Protein AF-A0A8S3ADI8-F1 (afdb_monomer_lite)

Radius of gyration: 22.07 Å; chains: 1; bounding box: 37×63×62 Å

Structure (mmCIF, N/CA/C/O backbone):
data_AF-A0A8S3ADI8-F1
#
_entry.id   AF-A0A8S3ADI8-F1
#
loop_
_atom_site.group_PDB
_atom_site.id
_atom_site.type_symbol
_atom_site.label_atom_id
_atom_site.label_alt_id
_atom_site.label_comp_id
_atom_site.label_asym_id
_atom_site.label_entity_id
_atom_site.label_seq_id
_atom_site.pdbx_PDB_ins_code
_atom_site.Cartn_x
_atom_site.Cartn_y
_atom_site.Cartn_z
_atom_site.occupancy
_atom_site.B_iso_or_equiv
_atom_site.auth_seq_id
_atom_site.auth_comp_id
_atom_site.auth_asym_id
_atom_site.auth_atom_id
_atom_site.pdbx_PDB_model_num
ATOM 1 N N . TYR A 1 1 ? 2.175 48.261 35.835 1.00 48.69 1 TYR A N 1
ATOM 2 C CA . TYR A 1 1 ? 3.284 48.583 34.912 1.00 48.69 1 TYR A CA 1
ATOM 3 C C . TYR A 1 1 ? 4.497 49.158 35.654 1.00 48.69 1 TYR A C 1
ATOM 5 O O . TYR A 1 1 ? 5.581 48.625 35.500 1.00 48.69 1 TYR A O 1
ATOM 13 N N . PHE A 1 2 ? 4.339 50.131 36.563 1.00 49.31 2 PHE A N 1
ATOM 14 C CA . PHE A 1 2 ? 5.451 50.726 37.337 1.00 49.31 2 PHE A CA 1
ATOM 15 C C . PHE A 1 2 ? 5.676 50.126 38.744 1.00 49.31 2 PHE A C 1
ATOM 17 O O . PHE A 1 2 ? 5.803 50.854 39.720 1.00 49.31 2 PHE A O 1
ATOM 24 N N . ARG A 1 3 ? 5.694 48.793 38.878 1.00 48.91 3 ARG A N 1
ATOM 25 C CA . ARG A 1 3 ? 6.122 48.115 40.128 1.00 48.91 3 ARG A CA 1
ATOM 26 C C . ARG A 1 3 ? 6.997 46.871 39.910 1.00 48.91 3 ARG A C 1
ATOM 28 O O . ARG A 1 3 ? 7.368 46.231 40.879 1.00 48.91 3 ARG A O 1
ATOM 35 N N . ALA A 1 4 ? 7.361 46.551 38.666 1.00 49.16 4 ALA A N 1
ATOM 36 C CA . ALA A 1 4 ? 8.095 45.324 38.326 1.00 49.16 4 ALA A CA 1
ATOM 37 C C . ALA A 1 4 ? 9.566 45.551 37.914 1.00 49.16 4 ALA A C 1
ATOM 39 O O . ALA A 1 4 ? 10.246 44.603 37.555 1.00 49.16 4 ALA A O 1
ATOM 40 N N . LEU A 1 5 ? 10.077 46.788 37.969 1.00 48.62 5 LEU A N 1
ATOM 41 C CA . LEU A 1 5 ? 11.456 47.120 37.561 1.00 48.62 5 LEU A CA 1
ATOM 42 C C . LEU A 1 5 ? 12.452 47.227 38.732 1.00 48.62 5 LEU A C 1
ATOM 44 O O . LEU A 1 5 ? 13.591 47.622 38.517 1.00 48.62 5 LEU A O 1
ATOM 48 N N . ALA A 1 6 ? 12.050 46.888 39.962 1.00 54.00 6 ALA A N 1
ATOM 49 C CA . ALA A 1 6 ? 12.908 47.031 41.144 1.00 54.00 6 ALA A CA 1
ATOM 50 C C . ALA A 1 6 ? 13.719 45.770 41.513 1.00 54.00 6 ALA A C 1
ATOM 52 O O . ALA A 1 6 ? 14.624 45.878 42.330 1.00 54.00 6 ALA A O 1
ATOM 53 N N . ASN A 1 7 ? 13.444 44.606 40.904 1.00 56.25 7 ASN A N 1
ATOM 54 C CA . ASN A 1 7 ? 14.066 43.327 41.294 1.00 56.25 7 ASN A CA 1
ATOM 55 C C . ASN A 1 7 ? 14.940 42.663 40.214 1.00 56.25 7 ASN A C 1
ATOM 57 O O . ASN A 1 7 ? 15.374 41.535 40.405 1.00 56.25 7 ASN A O 1
ATOM 61 N N . GLY A 1 8 ? 15.231 43.331 39.092 1.00 54.59 8 GLY A N 1
ATOM 62 C CA . GLY A 1 8 ? 16.188 42.804 38.103 1.00 54.59 8 GLY A CA 1
ATOM 63 C C . GLY A 1 8 ? 15.789 41.483 37.427 1.00 54.59 8 GLY A C 1
ATOM 64 O O . GLY A 1 8 ? 16.634 40.838 36.815 1.00 54.59 8 GLY A O 1
ATOM 65 N N . GLU A 1 9 ? 14.523 41.075 37.507 1.00 49.94 9 GLU A N 1
ATOM 66 C CA . GLU A 1 9 ? 14.038 39.872 36.836 1.00 49.94 9 GLU A CA 1
ATOM 67 C C . GLU A 1 9 ? 13.726 40.184 35.371 1.00 49.94 9 GLU A C 1
ATOM 69 O O . GLU A 1 9 ? 12.980 41.117 35.056 1.00 49.94 9 GLU A O 1
ATOM 74 N N . THR A 1 10 ? 14.308 39.403 34.456 1.00 50.34 10 THR A N 1
ATOM 75 C CA . THR A 1 10 ? 13.950 39.456 33.038 1.00 50.34 10 THR A CA 1
ATOM 76 C C . THR A 1 10 ? 12.465 39.134 32.904 1.00 50.34 10 THR A C 1
ATOM 78 O O . THR A 1 10 ? 12.057 38.040 33.306 1.00 50.34 10 THR A O 1
ATOM 81 N N . PRO A 1 11 ? 11.645 40.053 32.363 1.00 47.94 11 PRO A N 1
ATOM 82 C CA . PRO A 1 11 ? 10.227 39.793 32.191 1.00 47.94 11 PRO A CA 1
ATOM 83 C C . PRO A 1 11 ? 10.069 38.554 31.307 1.00 47.94 11 PRO A C 1
ATOM 85 O O . PRO A 1 11 ? 10.818 38.428 30.331 1.00 47.94 11 PRO A O 1
ATOM 88 N N . PRO A 1 12 ? 9.124 37.646 31.620 1.00 44.81 12 PRO A N 1
ATOM 89 C CA . PRO A 1 12 ? 8.865 36.507 30.763 1.00 44.81 12 PRO A CA 1
ATOM 90 C C . PRO A 1 12 ? 8.510 37.084 29.400 1.00 44.81 12 PRO A C 1
ATOM 92 O O . PRO A 1 12 ? 7.527 37.823 29.258 1.00 44.81 12 PRO A O 1
ATOM 95 N N . VAL A 1 13 ? 9.385 36.836 28.425 1.00 48.09 13 VAL A N 1
ATOM 96 C CA . VAL A 1 13 ? 9.133 37.188 27.037 1.00 48.09 13 VAL A CA 1
ATOM 97 C C . VAL A 1 13 ? 7.767 36.602 26.749 1.00 48.09 13 VAL A C 1
ATOM 99 O O . VAL A 1 13 ? 7.558 35.403 26.918 1.00 48.09 13 VAL A O 1
ATOM 102 N N . LYS A 1 14 ? 6.812 37.465 26.391 1.00 49.16 14 LYS A N 1
ATOM 103 C CA . LYS A 1 14 ? 5.613 37.015 25.702 1.00 49.16 14 LYS A CA 1
ATOM 104 C C . LYS A 1 14 ? 6.134 36.320 24.456 1.00 49.16 14 LYS A C 1
ATOM 106 O O . LYS A 1 14 ? 6.414 36.990 23.463 1.00 49.16 14 LYS A O 1
ATOM 111 N N . GLU A 1 15 ? 6.341 35.009 24.552 1.00 47.06 15 GLU A N 1
ATOM 112 C CA . GLU A 1 15 ? 6.404 34.132 23.403 1.00 47.06 15 GLU A CA 1
ATOM 113 C C . GLU A 1 15 ? 5.220 34.569 22.564 1.00 47.06 15 GLU A C 1
ATOM 115 O O . GLU A 1 15 ? 4.065 34.538 23.010 1.00 47.06 15 GLU A O 1
ATOM 120 N N . ARG A 1 16 ? 5.517 35.129 21.388 1.00 46.31 16 ARG A N 1
ATOM 121 C CA . ARG A 1 16 ? 4.489 35.246 20.375 1.00 46.31 16 ARG A CA 1
ATOM 122 C C . ARG A 1 16 ? 3.968 33.828 20.248 1.00 46.31 16 ARG A C 1
ATOM 124 O O . ARG A 1 16 ? 4.706 32.950 19.819 1.00 46.31 16 ARG A O 1
ATOM 131 N N . LEU A 1 17 ? 2.722 33.622 20.658 1.00 43.53 17 LEU A N 1
ATOM 132 C CA . LEU A 1 17 ? 1.904 32.557 20.122 1.00 43.53 17 LEU A CA 1
ATOM 133 C C . LEU A 1 17 ? 1.903 32.808 18.615 1.00 43.53 17 LEU A C 1
ATOM 135 O O . LEU A 1 17 ? 1.079 33.560 18.096 1.00 43.53 17 LEU A O 1
ATOM 139 N N . GLU A 1 18 ? 2.907 32.278 17.921 1.00 43.06 18 GLU A N 1
ATOM 140 C CA . GLU A 1 18 ? 2.801 32.015 16.507 1.00 43.06 18 GLU A CA 1
ATOM 141 C C . GLU A 1 18 ? 1.653 31.024 16.427 1.00 43.06 18 GLU A C 1
ATOM 143 O O . GLU A 1 18 ? 1.800 29.839 16.718 1.00 43.06 18 GLU A O 1
ATOM 148 N N . MET A 1 19 ? 0.456 31.554 16.160 1.00 46.34 19 MET A N 1
ATOM 149 C CA . MET A 1 19 ? -0.658 30.740 15.712 1.00 46.34 19 MET A CA 1
ATOM 150 C C . MET A 1 19 ? -0.076 29.868 14.605 1.00 46.34 19 MET A C 1
ATOM 152 O O . MET A 1 19 ? 0.434 30.440 13.633 1.00 46.34 19 MET A O 1
ATOM 156 N N . PRO A 1 20 ? -0.072 28.529 14.734 1.00 39.84 20 PRO A N 1
ATOM 157 C CA . PRO A 1 20 ? 0.310 27.706 13.611 1.00 39.84 20 PRO A CA 1
ATOM 158 C C . PRO A 1 20 ? -0.642 28.107 12.495 1.00 39.84 20 PRO A C 1
ATOM 160 O O . PRO A 1 20 ? -1.858 27.941 12.608 1.00 39.84 20 PRO A O 1
ATOM 163 N N . VAL A 1 21 ? -0.090 28.741 11.459 1.00 42.25 21 VAL A N 1
ATOM 164 C CA . VAL A 1 21 ? -0.823 29.007 10.232 1.00 42.25 21 VAL A CA 1
ATOM 165 C C . VAL A 1 21 ? -1.374 27.652 9.843 1.00 42.25 21 VAL A C 1
ATOM 167 O O . VAL A 1 21 ? -0.605 26.701 9.665 1.00 42.25 21 VAL A O 1
ATOM 170 N N . ALA A 1 22 ? -2.702 27.561 9.817 1.00 43.34 22 ALA A N 1
ATOM 171 C CA . ALA A 1 22 ? -3.442 26.405 9.363 1.00 43.34 22 ALA A CA 1
ATOM 172 C C . ALA A 1 22 ? -3.109 26.180 7.882 1.00 43.34 22 ALA A C 1
ATOM 174 O O . ALA A 1 22 ? -3.876 26.484 6.977 1.00 43.34 22 ALA A O 1
ATOM 175 N N . THR A 1 23 ? -1.914 25.652 7.628 1.00 41.69 23 THR A N 1
ATOM 176 C CA . THR A 1 23 ? -1.728 24.697 6.553 1.00 41.69 23 THR A CA 1
ATOM 177 C C . THR A 1 23 ? -2.734 23.604 6.854 1.00 41.69 23 THR A C 1
ATOM 179 O O . THR A 1 23 ? -2.831 23.166 8.000 1.00 41.69 23 THR A O 1
ATOM 182 N N . GLN A 1 24 ? -3.544 23.246 5.867 1.00 43.81 24 GLN A N 1
ATOM 183 C CA . GLN A 1 24 ? -4.532 22.176 5.934 1.00 43.81 24 GLN A CA 1
ATOM 184 C C . GLN A 1 24 ? -3.829 20.825 6.158 1.00 43.81 24 GLN A C 1
ATOM 186 O O . GLN A 1 24 ? -3.831 19.945 5.305 1.00 43.81 24 GLN A O 1
ATOM 191 N N . LYS A 1 25 ? -3.171 20.656 7.305 1.00 48.41 25 LYS A N 1
ATOM 192 C CA . LYS A 1 25 ? -2.891 19.358 7.881 1.00 48.41 25 LYS A CA 1
ATOM 193 C C . LYS A 1 25 ? -4.261 18.882 8.311 1.00 48.41 25 LYS A C 1
ATOM 195 O O . LYS A 1 25 ? -4.782 19.344 9.319 1.00 48.41 25 LYS A O 1
ATOM 200 N N . THR A 1 26 ? -4.883 18.066 7.477 1.00 46.84 26 THR A N 1
ATOM 201 C CA . THR A 1 26 ? -6.044 17.279 7.862 1.00 46.84 26 THR A CA 1
ATOM 202 C C . THR A 1 26 ? -5.696 16.597 9.182 1.00 46.84 26 THR A C 1
ATOM 204 O O . THR A 1 26 ? -4.868 15.685 9.212 1.00 46.84 26 THR A O 1
ATOM 207 N N . ASP A 1 27 ? -6.251 17.114 10.277 1.00 55.06 27 ASP A N 1
ATOM 208 C CA . ASP A 1 27 ? -6.096 16.621 11.644 1.00 55.06 27 ASP A CA 1
ATOM 209 C C . ASP A 1 27 ? -6.923 15.340 11.791 1.00 55.06 27 ASP A C 1
ATOM 211 O O . ASP A 1 27 ? -7.890 15.251 12.537 1.00 55.06 27 ASP A O 1
ATOM 215 N N . THR A 1 28 ? -6.609 14.349 10.956 1.00 67.25 28 THR A N 1
ATOM 216 C CA . THR A 1 28 ? -7.331 13.079 10.897 1.00 67.25 28 THR A CA 1
ATOM 217 C C . THR A 1 28 ? -7.020 12.212 12.113 1.00 67.25 28 THR A C 1
ATOM 219 O O . THR A 1 28 ? -7.681 11.205 12.337 1.00 67.25 28 THR A O 1
ATOM 222 N N . GLY A 1 29 ? -5.959 12.521 12.867 1.00 80.88 29 GLY A N 1
ATOM 223 C CA . GLY A 1 29 ? -5.371 11.614 13.855 1.00 80.88 29 GLY A CA 1
ATOM 224 C C . GLY A 1 29 ? -4.750 10.347 13.242 1.00 80.88 29 GLY A C 1
ATOM 225 O O . GLY A 1 29 ? -4.050 9.613 13.938 1.00 80.88 29 GLY A O 1
ATOM 226 N N . LEU A 1 30 ? -4.940 10.091 11.942 1.00 90.00 30 LEU A N 1
ATOM 227 C CA . LEU A 1 30 ? -4.386 8.948 11.231 1.00 90.00 30 LEU A CA 1
ATOM 228 C C . LEU A 1 30 ? -2.944 9.251 10.823 1.00 90.00 30 LEU A C 1
ATOM 230 O O . LEU A 1 30 ? -2.658 10.242 10.155 1.00 90.00 30 LEU A O 1
ATOM 234 N N . THR A 1 31 ? -2.014 8.383 11.212 1.00 93.44 31 THR A N 1
ATOM 235 C CA . THR A 1 31 ? -0.589 8.555 10.905 1.00 93.44 31 THR A CA 1
ATOM 236 C C . THR A 1 31 ? 0.025 7.256 10.407 1.00 93.44 31 THR A C 1
ATOM 238 O O . THR A 1 31 ? -0.425 6.163 10.756 1.00 93.44 31 THR A O 1
ATOM 241 N N . MET A 1 32 ? 1.123 7.360 9.653 1.00 94.56 32 MET A N 1
ATOM 242 C CA . MET A 1 32 ? 1.886 6.187 9.206 1.00 94.56 32 MET A CA 1
ATOM 243 C C . MET A 1 32 ? 2.371 5.313 10.372 1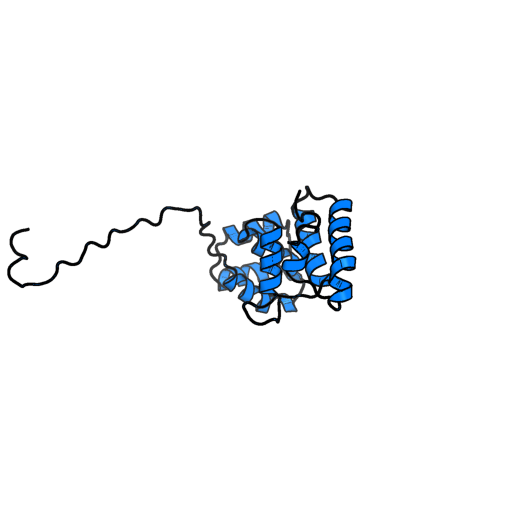.00 94.56 32 MET A C 1
ATOM 245 O O . MET A 1 32 ? 2.441 4.093 10.239 1.00 94.56 32 MET A O 1
ATOM 249 N N . GLY A 1 33 ? 2.667 5.915 11.530 1.00 93.94 33 GLY A N 1
ATOM 250 C CA . GLY A 1 33 ? 3.036 5.178 12.740 1.00 93.94 33 GLY A CA 1
ATOM 251 C C . GLY A 1 33 ? 1.901 4.281 13.241 1.00 93.94 33 GLY A C 1
ATOM 252 O O . GLY A 1 33 ? 2.128 3.099 13.496 1.00 93.94 33 GLY A O 1
ATOM 253 N N . LEU A 1 34 ? 0.675 4.812 13.308 1.00 95.06 34 LEU A N 1
ATOM 254 C CA . LEU A 1 34 ? -0.511 4.040 13.693 1.00 95.06 34 LEU A CA 1
ATOM 255 C C . LEU A 1 34 ? -0.835 2.949 12.669 1.00 95.06 34 LEU A C 1
ATOM 257 O O . LEU A 1 34 ? -1.042 1.798 13.048 1.00 95.06 34 LEU A O 1
ATOM 261 N N . LEU A 1 35 ? -0.790 3.271 11.373 1.00 96.19 35 LEU A N 1
ATOM 262 C CA . LEU A 1 35 ? -1.015 2.296 10.301 1.00 96.19 35 LEU A CA 1
ATOM 263 C C . LEU A 1 35 ? -0.009 1.140 10.354 1.00 96.19 35 LEU A C 1
ATOM 265 O O . LEU A 1 35 ? -0.383 -0.016 10.163 1.00 96.19 35 LEU A O 1
ATOM 269 N N . LYS A 1 36 ? 1.254 1.417 10.697 1.00 95.38 36 LYS A N 1
ATOM 270 C CA . LYS A 1 36 ? 2.279 0.382 10.886 1.00 95.38 36 LYS A CA 1
ATOM 271 C C . LYS A 1 36 ? 1.985 -0.525 12.085 1.00 95.38 36 LYS A C 1
ATOM 273 O O . LYS A 1 36 ? 2.239 -1.727 12.011 1.00 95.38 36 LYS A O 1
ATOM 278 N N . ILE A 1 37 ? 1.446 0.021 13.178 1.00 95.38 37 ILE A N 1
ATOM 279 C CA . ILE A 1 37 ? 1.010 -0.770 14.342 1.00 95.38 37 ILE A CA 1
ATOM 280 C C . ILE A 1 37 ? -0.165 -1.671 13.953 1.00 95.38 37 ILE A C 1
ATOM 282 O O . ILE A 1 37 ? -0.115 -2.875 14.204 1.00 95.38 37 ILE A O 1
ATOM 286 N N . LEU A 1 38 ? -1.186 -1.109 13.303 1.00 96.19 38 LEU A N 1
ATOM 287 C CA . LEU A 1 38 ? -2.367 -1.850 12.858 1.00 96.19 38 LEU A CA 1
ATOM 288 C C . LEU A 1 38 ? -1.991 -2.964 11.880 1.00 96.19 38 LEU A C 1
ATOM 290 O O . LEU A 1 38 ? -2.424 -4.102 12.053 1.00 96.19 38 LEU A O 1
ATOM 294 N N . HIS A 1 39 ? -1.112 -2.674 10.917 1.00 96.69 39 HIS A N 1
ATOM 295 C CA . HIS A 1 39 ? -0.658 -3.665 9.950 1.00 96.69 39 HIS A CA 1
ATOM 296 C C . HIS A 1 39 ? 0.000 -4.866 10.626 1.00 96.69 39 HIS A C 1
ATOM 298 O O . HIS A 1 39 ? -0.357 -5.994 10.313 1.00 96.69 39 HIS A O 1
ATOM 304 N N . LYS A 1 40 ? 0.878 -4.654 11.616 1.00 95.12 40 LYS A N 1
ATOM 305 C CA . LYS A 1 40 ? 1.486 -5.761 12.376 1.00 95.12 40 LYS A CA 1
ATOM 306 C C . LYS A 1 40 ? 0.461 -6.640 13.099 1.00 95.12 40 LYS A C 1
ATOM 308 O O . LYS A 1 40 ? 0.709 -7.826 13.282 1.00 95.12 40 LYS A O 1
ATOM 313 N N . GLN A 1 41 ? -0.654 -6.064 13.549 1.00 94.69 41 GLN A N 1
ATOM 314 C CA . GLN A 1 41 ? -1.683 -6.796 14.293 1.00 94.69 41 GLN A CA 1
ATOM 315 C C . GLN A 1 41 ? -2.662 -7.547 13.383 1.00 94.69 41 GLN A C 1
ATOM 317 O O . GLN A 1 41 ? -3.189 -8.584 13.787 1.00 94.69 41 GLN A O 1
ATOM 322 N N . LEU A 1 42 ? -2.934 -7.012 12.190 1.00 95.38 42 LEU A N 1
ATOM 323 C CA . LEU A 1 42 ? -4.037 -7.464 11.339 1.00 95.38 42 LEU A CA 1
ATOM 324 C C . LEU A 1 42 ? -3.581 -8.180 10.065 1.00 95.38 42 LEU A C 1
ATOM 326 O O . LEU A 1 42 ? -4.308 -9.045 9.581 1.00 95.38 42 LEU A O 1
ATOM 330 N N . SER A 1 43 ? -2.366 -7.920 9.571 1.00 93.00 43 SER A N 1
ATOM 331 C CA . SER A 1 43 ? -1.872 -8.550 8.340 1.00 93.00 43 SER A CA 1
ATOM 332 C C . SER A 1 43 ? -1.837 -10.080 8.359 1.00 93.00 43 SER A C 1
ATOM 334 O O . SER A 1 43 ? -2.214 -10.663 7.342 1.00 93.00 43 SER A O 1
ATOM 336 N N . PRO A 1 44 ? -1.517 -10.779 9.474 1.00 93.44 44 PRO A N 1
ATOM 337 C CA . PRO A 1 44 ? -1.503 -12.243 9.478 1.00 93.44 44 PRO A CA 1
ATOM 338 C C . PRO A 1 44 ? -2.884 -12.880 9.284 1.00 93.44 44 PRO A C 1
ATOM 340 O O . PRO A 1 44 ? -2.971 -14.077 9.025 1.00 93.44 44 PRO A O 1
ATOM 343 N N . LYS A 1 45 ? -3.966 -12.109 9.448 1.00 91.88 45 LYS A N 1
ATOM 344 C CA . LYS A 1 45 ? -5.337 -12.621 9.380 1.00 91.88 45 LYS A CA 1
ATOM 345 C C . LYS A 1 45 ? -5.938 -12.551 7.975 1.00 91.88 45 LYS A C 1
ATOM 347 O O . LYS A 1 45 ? -6.937 -13.211 7.710 1.00 91.88 45 LYS A O 1
ATOM 352 N N . GLY A 1 46 ? -5.330 -11.786 7.065 1.00 94.25 46 GLY A N 1
ATOM 353 C CA . GLY A 1 46 ? -5.780 -11.669 5.680 1.00 94.25 46 GLY A CA 1
ATOM 354 C C . GLY A 1 46 ? -7.106 -10.919 5.551 1.00 94.25 46 GLY A C 1
ATOM 355 O O . GLY A 1 46 ? -7.097 -9.706 5.389 1.00 94.25 46 GLY A O 1
ATOM 356 N N . THR A 1 47 ? -8.237 -11.626 5.602 1.00 96.88 47 THR A N 1
ATOM 357 C CA . THR A 1 47 ? -9.585 -11.032 5.496 1.00 96.88 47 THR A CA 1
ATOM 358 C C . THR A 1 47 ? -10.237 -10.976 6.868 1.00 96.88 47 THR A C 1
ATOM 360 O O . THR A 1 47 ? -10.226 -11.966 7.598 1.00 96.88 47 THR A O 1
ATOM 363 N N . LEU A 1 48 ? -10.785 -9.817 7.228 1.00 97.25 48 LEU A N 1
ATOM 364 C CA . LEU A 1 48 ? -11.283 -9.545 8.573 1.00 97.25 48 LEU A CA 1
ATOM 365 C C . LEU A 1 48 ? -12.672 -8.910 8.546 1.00 97.25 48 LEU A C 1
ATOM 367 O O . LEU A 1 48 ? -12.904 -8.027 7.719 1.00 97.25 48 LEU A O 1
ATOM 371 N N . PRO A 1 49 ? -13.565 -9.268 9.487 1.00 98.00 49 PRO A N 1
ATOM 372 C CA . PRO A 1 49 ? -14.816 -8.550 9.681 1.00 98.00 49 PRO A CA 1
ATOM 373 C C . PRO A 1 49 ? -14.561 -7.074 9.991 1.00 98.00 49 PRO A C 1
ATOM 375 O O . PRO A 1 49 ? -13.698 -6.742 10.811 1.00 98.00 49 PRO A O 1
ATOM 378 N N . LEU A 1 50 ? -15.366 -6.183 9.412 1.00 97.69 50 LEU A N 1
ATOM 379 C CA . LEU A 1 50 ? -15.242 -4.741 9.631 1.00 97.69 50 LEU A CA 1
ATOM 380 C C . LEU A 1 50 ? -15.325 -4.367 11.114 1.00 97.69 50 LEU A C 1
ATOM 382 O O . LEU A 1 50 ? -14.574 -3.510 11.571 1.00 97.69 50 LEU A O 1
ATOM 386 N N . VAL A 1 51 ? -16.149 -5.073 11.891 1.00 97.00 51 VAL A N 1
ATOM 387 C CA . VAL A 1 51 ? -16.263 -4.889 13.348 1.00 97.00 51 VAL A CA 1
ATOM 388 C C . VAL A 1 51 ? -14.943 -5.117 14.092 1.00 97.00 51 VAL A C 1
ATOM 390 O O . VAL A 1 51 ? -14.666 -4.441 15.083 1.00 97.00 51 VAL A O 1
ATOM 393 N N . GLU A 1 52 ? -14.101 -6.035 13.615 1.00 97.25 52 GLU A N 1
ATOM 394 C CA . GLU A 1 52 ? -12.797 -6.299 14.219 1.00 97.25 52 GLU A CA 1
ATOM 395 C C . GLU A 1 52 ? -11.799 -5.195 13.865 1.00 97.25 52 GLU A C 1
ATOM 397 O O . GLU A 1 52 ? -11.081 -4.703 14.739 1.00 97.25 52 GLU A O 1
ATOM 402 N N . ILE A 1 53 ? -11.801 -4.756 12.602 1.00 97.44 53 ILE A N 1
ATOM 403 C CA . ILE A 1 53 ? -10.979 -3.627 12.156 1.00 97.44 53 ILE A CA 1
ATOM 404 C C . ILE A 1 53 ? -11.384 -2.356 12.915 1.00 97.44 53 ILE A C 1
ATOM 406 O O . ILE A 1 53 ? -10.517 -1.643 13.420 1.00 97.44 53 ILE A O 1
ATOM 410 N N . ARG A 1 54 ? -12.691 -2.107 13.084 1.00 96.56 54 ARG A N 1
ATOM 411 C CA . ARG A 1 54 ? -13.220 -0.962 13.836 1.00 96.56 54 ARG A CA 1
ATOM 412 C C . ARG A 1 54 ? -12.702 -0.947 15.265 1.00 96.56 54 ARG A C 1
ATOM 414 O O . ARG A 1 54 ? -12.159 0.064 15.699 1.00 96.56 54 ARG A O 1
ATOM 421 N N . LYS A 1 55 ? -12.793 -2.082 15.961 1.00 96.75 55 LYS A N 1
ATOM 422 C CA . LYS A 1 55 ? -12.278 -2.214 17.327 1.00 96.75 55 LYS A CA 1
ATOM 423 C C . LYS A 1 55 ? -10.793 -1.854 17.411 1.00 96.75 55 LYS A C 1
ATOM 425 O O . LYS A 1 55 ? -10.374 -1.189 18.349 1.00 96.75 55 LYS A O 1
ATOM 430 N N . LYS A 1 56 ? -9.991 -2.246 16.417 1.00 95.75 56 LYS A N 1
ATOM 431 C CA . LYS A 1 56 ? -8.572 -1.871 16.372 1.00 95.75 56 LYS A CA 1
ATOM 432 C C . LYS A 1 56 ? -8.334 -0.390 16.139 1.00 95.75 56 LYS A C 1
ATOM 434 O O . LYS A 1 56 ? -7.370 0.134 16.683 1.00 95.75 56 LYS A O 1
ATOM 439 N N . PHE A 1 57 ? -9.194 0.277 15.379 1.00 94.75 57 PHE A N 1
ATOM 440 C CA . PHE A 1 57 ? -9.162 1.730 15.225 1.00 94.75 57 PHE A CA 1
ATOM 441 C C . PHE A 1 57 ? -9.526 2.446 16.533 1.00 94.75 57 PHE A C 1
ATOM 443 O O . PHE A 1 57 ? -8.863 3.421 16.887 1.00 94.75 57 PHE A O 1
ATOM 450 N N . ASP A 1 58 ? -10.512 1.929 17.273 1.00 93.50 58 ASP A N 1
ATOM 451 C CA . ASP A 1 58 ? -10.877 2.420 18.608 1.00 93.50 58 ASP A CA 1
ATOM 452 C C . ASP A 1 58 ? -9.712 2.282 19.603 1.00 93.50 58 ASP A C 1
ATOM 454 O O . ASP A 1 58 ? -9.375 3.248 20.284 1.00 93.50 58 ASP A O 1
ATOM 458 N N . ASP A 1 59 ? -9.035 1.125 19.628 1.00 94.56 59 ASP A N 1
ATOM 459 C CA . ASP A 1 59 ? -7.899 0.847 20.527 1.00 94.56 59 ASP A CA 1
ATOM 460 C C . ASP A 1 59 ? -6.740 1.857 20.370 1.00 94.56 59 ASP A C 1
ATOM 462 O O . ASP A 1 59 ? -5.962 2.068 21.303 1.00 94.56 59 ASP A O 1
ATOM 466 N N . VAL A 1 60 ? -6.597 2.473 19.190 1.00 91.56 60 VAL A N 1
ATOM 467 C CA . VAL A 1 60 ? -5.551 3.468 18.892 1.00 91.56 60 VAL A CA 1
ATOM 468 C C . VAL A 1 60 ? -6.080 4.904 18.799 1.00 91.56 60 VAL A C 1
ATOM 470 O O . VAL A 1 60 ? -5.349 5.797 18.373 1.00 91.56 60 VAL A O 1
ATOM 473 N N . ASN A 1 61 ? -7.326 5.136 19.225 1.00 90.81 61 ASN A N 1
ATOM 474 C CA . ASN A 1 61 ? -8.005 6.435 19.230 1.00 90.81 61 ASN A CA 1
ATOM 475 C C . ASN A 1 61 ? -8.106 7.111 17.849 1.00 90.81 61 ASN A C 1
ATOM 477 O O . ASN A 1 61 ? -8.071 8.339 17.760 1.00 90.81 61 ASN A O 1
ATOM 481 N N . ILE A 1 62 ? -8.245 6.338 16.764 1.00 90.25 62 ILE A N 1
ATOM 482 C CA . ILE A 1 62 ? -8.529 6.927 15.447 1.00 90.25 62 ILE A CA 1
ATOM 483 C C . ILE A 1 62 ? -10.014 7.338 15.394 1.00 90.25 62 ILE A C 1
ATOM 485 O O . ILE A 1 62 ? -10.889 6.505 15.670 1.00 90.25 62 ILE A O 1
ATOM 489 N N . PRO A 1 63 ? -10.331 8.594 15.012 1.00 90.06 63 PRO A N 1
ATOM 490 C CA . PRO A 1 63 ? -11.704 9.075 14.913 1.00 90.06 63 PRO A CA 1
ATOM 491 C C . PRO A 1 63 ? -12.591 8.182 14.042 1.00 90.06 63 PRO A C 1
ATOM 493 O O . PRO A 1 63 ? -12.158 7.631 13.028 1.00 90.06 63 PRO A O 1
ATOM 496 N N . ARG A 1 64 ? -13.867 8.058 14.426 1.00 91.56 64 ARG A N 1
ATOM 497 C CA . ARG A 1 64 ? -14.838 7.228 13.701 1.00 91.56 64 ARG A CA 1
ATOM 498 C C . ARG A 1 64 ? -15.017 7.649 12.247 1.00 91.56 64 ARG A C 1
ATOM 500 O O . ARG A 1 64 ? -15.017 6.790 11.379 1.00 91.56 64 ARG A O 1
ATOM 507 N N . GLU A 1 65 ? -15.053 8.949 12.001 1.00 92.75 65 GLU A N 1
ATOM 508 C CA . GLU A 1 65 ? -15.158 9.523 10.660 1.00 92.75 65 GLU A CA 1
ATOM 509 C C . GLU A 1 65 ? -14.048 9.030 9.721 1.00 92.75 65 GLU A C 1
ATOM 511 O O . GLU A 1 65 ? -14.329 8.648 8.596 1.00 92.75 65 GLU A O 1
ATOM 516 N N . GLN A 1 66 ? -12.801 8.920 10.198 1.00 93.12 66 GLN A N 1
ATOM 517 C CA . GLN A 1 66 ? -11.704 8.419 9.359 1.00 93.12 66 GLN A CA 1
ATOM 518 C C . GLN A 1 66 ? -11.881 6.952 8.976 1.00 93.12 66 GLN A C 1
ATOM 520 O O . GLN A 1 66 ? -11.516 6.547 7.878 1.00 93.12 66 GLN A O 1
ATOM 525 N N . TYR A 1 67 ? -12.418 6.144 9.888 1.00 95.44 67 TYR A N 1
ATOM 526 C CA . TYR A 1 67 ? -12.730 4.751 9.599 1.00 95.44 67 TYR A CA 1
ATOM 527 C C . TYR A 1 67 ? -13.897 4.638 8.611 1.00 95.44 67 TYR A C 1
ATOM 529 O O . TYR A 1 67 ? -13.796 3.880 7.650 1.00 95.44 67 TYR A O 1
ATOM 537 N N . ASP A 1 68 ? -14.970 5.400 8.834 1.00 95.88 68 ASP A N 1
ATOM 538 C CA . ASP A 1 68 ? -16.162 5.387 7.983 1.00 95.88 68 ASP A CA 1
ATOM 539 C C . ASP A 1 68 ? -15.814 5.859 6.553 1.00 95.88 68 ASP A C 1
ATOM 541 O O . ASP A 1 68 ? -16.209 5.205 5.589 1.00 95.88 68 ASP A O 1
ATOM 545 N N . ASP A 1 69 ? -14.969 6.889 6.410 1.00 95.88 69 ASP A N 1
ATOM 546 C CA . ASP A 1 69 ? -14.390 7.333 5.131 1.00 95.88 69 ASP A CA 1
ATOM 547 C C . ASP A 1 69 ? -13.658 6.195 4.402 1.00 95.88 69 ASP A C 1
ATOM 549 O O . ASP A 1 69 ? -13.870 5.971 3.211 1.00 95.88 69 ASP A O 1
ATOM 553 N N . ILE A 1 70 ? -12.780 5.469 5.108 1.00 97.19 70 ILE A N 1
ATOM 554 C CA . ILE A 1 70 ? -12.013 4.355 4.530 1.00 97.19 70 ILE A CA 1
ATOM 555 C C . ILE A 1 70 ? -12.956 3.244 4.058 1.00 97.19 70 ILE A C 1
ATOM 557 O O . ILE A 1 70 ? -12.771 2.698 2.968 1.00 97.19 70 ILE A O 1
ATOM 561 N N . VAL A 1 71 ? -13.971 2.920 4.864 1.00 97.69 71 VAL A N 1
ATOM 562 C CA . VAL A 1 71 ? -14.985 1.914 4.526 1.00 97.69 71 VAL A CA 1
ATOM 563 C C . VAL A 1 71 ? -15.782 2.319 3.296 1.00 97.69 71 VAL A C 1
ATOM 565 O O . VAL A 1 71 ? -15.970 1.495 2.401 1.00 97.69 71 VAL A O 1
ATOM 568 N N . GLN A 1 72 ? -16.196 3.583 3.224 1.00 97.19 72 GLN A N 1
ATOM 569 C CA . GLN A 1 72 ? -16.956 4.114 2.102 1.00 97.19 72 GLN A CA 1
ATOM 570 C C . GLN A 1 72 ? -16.132 4.118 0.809 1.00 97.19 72 GLN A C 1
ATOM 572 O O . GLN A 1 72 ? -16.611 3.624 -0.208 1.00 97.19 72 GLN A O 1
ATOM 577 N N . ILE A 1 73 ? -14.894 4.624 0.841 1.00 96.38 73 ILE A N 1
ATOM 578 C CA . ILE A 1 73 ? -14.013 4.667 -0.339 1.00 96.38 73 ILE A CA 1
ATOM 579 C C . ILE A 1 73 ? -13.713 3.250 -0.841 1.00 96.38 73 ILE A C 1
ATOM 581 O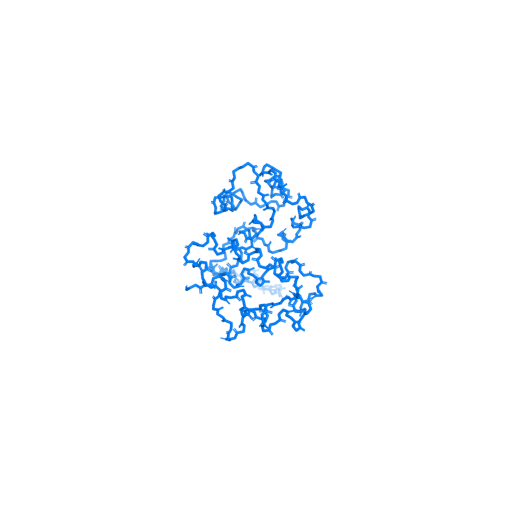 O . ILE A 1 73 ? -13.793 2.986 -2.036 1.00 96.38 73 ILE A O 1
ATOM 585 N N . GLY A 1 74 ? -13.408 2.319 0.067 1.00 95.44 74 GLY A N 1
ATOM 586 C CA . GLY A 1 74 ? -13.151 0.922 -0.288 1.00 95.44 74 GLY A CA 1
ATOM 587 C C . GLY A 1 74 ? -14.404 0.109 -0.629 1.00 95.44 74 GLY A C 1
ATOM 588 O O . GLY A 1 74 ? -14.279 -1.060 -0.984 1.00 95.44 74 GLY A O 1
ATOM 589 N N . SER A 1 75 ? -15.603 0.694 -0.501 1.00 96.19 75 SER A N 1
ATOM 590 C CA . SER A 1 75 ? -16.889 -0.000 -0.659 1.00 96.19 75 SER A CA 1
ATOM 591 C C . SER A 1 75 ? -16.968 -1.313 0.139 1.00 96.19 75 SER A C 1
ATOM 593 O O . SER A 1 75 ? -17.512 -2.318 -0.329 1.00 96.19 75 SER A O 1
ATOM 595 N N . PHE A 1 76 ? -16.396 -1.327 1.349 1.00 96.56 76 PHE A N 1
ATOM 596 C CA . PHE A 1 76 ? -16.392 -2.513 2.205 1.00 96.56 76 PHE A CA 1
ATOM 597 C C . PHE A 1 76 ? -17.749 -2.690 2.895 1.00 96.56 76 PHE A C 1
ATOM 599 O O . PHE A 1 76 ? -18.362 -1.721 3.334 1.00 96.56 76 PHE A O 1
ATOM 606 N N . ASN A 1 77 ? -18.198 -3.941 3.037 1.00 92.81 77 ASN A N 1
ATOM 607 C CA . ASN A 1 77 ? -19.516 -4.253 3.599 1.00 92.81 77 ASN A CA 1
ATOM 608 C C . ASN A 1 77 ? -19.413 -4.994 4.938 1.00 92.81 77 ASN A C 1
ATOM 610 O O . ASN A 1 77 ? -19.567 -4.402 6.000 1.00 92.81 77 ASN A O 1
ATOM 614 N N . VAL A 1 78 ? -19.182 -6.308 4.901 1.00 96.06 78 VAL A N 1
ATOM 615 C CA . VAL A 1 78 ? -19.150 -7.159 6.107 1.00 96.06 78 VAL A CA 1
ATOM 616 C C . VAL A 1 78 ? -17.717 -7.408 6.557 1.00 96.06 78 VAL A C 1
ATOM 618 O O . VAL A 1 78 ? -17.404 -7.341 7.748 1.00 96.06 78 VAL A O 1
ATOM 621 N N . ASP A 1 79 ? -16.841 -7.659 5.593 1.00 97.19 79 ASP A N 1
ATOM 622 C CA . ASP A 1 79 ? -15.423 -7.896 5.770 1.00 97.19 79 ASP A CA 1
ATOM 623 C C . ASP A 1 79 ? -14.607 -7.082 4.760 1.00 97.19 79 ASP A C 1
ATOM 625 O O . ASP A 1 79 ? -15.138 -6.459 3.835 1.00 97.19 79 ASP A O 1
ATOM 629 N N . ALA A 1 80 ? -13.300 -7.038 4.995 1.00 97.44 80 ALA A N 1
ATOM 630 C CA . ALA A 1 80 ? -12.340 -6.453 4.079 1.00 97.44 80 ALA A CA 1
ATOM 631 C C . ALA A 1 80 ? -11.065 -7.294 4.053 1.00 97.44 80 ALA A C 1
ATOM 633 O O . ALA A 1 80 ? -10.577 -7.751 5.094 1.00 97.44 80 ALA A O 1
ATOM 634 N N . GLN A 1 81 ? -10.487 -7.452 2.860 1.00 97.06 81 GLN A N 1
ATOM 635 C CA . GLN A 1 81 ? -9.091 -7.861 2.756 1.00 97.06 81 GLN A CA 1
ATOM 636 C C . GLN A 1 81 ? -8.232 -6.769 3.391 1.00 97.06 81 GLN A C 1
ATOM 638 O O . GLN A 1 81 ? -8.335 -5.597 3.025 1.00 97.06 81 GLN A O 1
ATOM 643 N N . TRP A 1 82 ? -7.381 -7.145 4.341 1.00 97.50 82 TRP A N 1
ATOM 644 C CA . TRP A 1 82 ? -6.585 -6.191 5.103 1.00 97.50 82 TRP A CA 1
ATOM 645 C C . TRP A 1 82 ? -5.689 -5.336 4.207 1.00 97.50 82 TRP A C 1
ATOM 647 O O . TRP A 1 82 ? -5.583 -4.137 4.435 1.00 97.50 82 TRP A O 1
ATOM 657 N N . ASP A 1 83 ? -5.097 -5.920 3.163 1.00 97.06 83 ASP A N 1
ATOM 658 C CA . ASP A 1 83 ? -4.273 -5.175 2.206 1.00 97.06 83 ASP A CA 1
ATOM 659 C C . ASP A 1 83 ? -5.084 -4.085 1.485 1.00 97.06 83 ASP A C 1
ATOM 661 O O . ASP A 1 83 ? -4.614 -2.960 1.349 1.00 97.06 83 ASP A O 1
ATOM 665 N N . HIS A 1 84 ? -6.327 -4.372 1.093 1.00 97.94 84 HIS A N 1
ATOM 666 C CA . HIS A 1 84 ? -7.208 -3.394 0.447 1.00 97.94 84 HIS A CA 1
ATOM 667 C C . HIS A 1 84 ? -7.605 -2.282 1.420 1.00 97.94 84 HIS A C 1
ATOM 669 O O . HIS A 1 84 ? -7.501 -1.098 1.100 1.00 97.94 84 HIS A O 1
ATOM 675 N N . PHE A 1 85 ? -7.993 -2.654 2.641 1.00 98.38 85 PHE A N 1
ATOM 676 C CA . PHE A 1 85 ? -8.318 -1.689 3.688 1.00 98.38 85 PHE A CA 1
ATOM 677 C C . PHE A 1 85 ? -7.120 -0.779 3.995 1.00 98.38 85 PHE A C 1
ATOM 679 O O . PHE A 1 85 ? -7.251 0.443 4.067 1.00 98.38 85 PHE A O 1
ATOM 686 N N . LEU A 1 86 ? -5.929 -1.366 4.126 1.00 98.25 86 LEU A N 1
ATOM 687 C CA . LEU A 1 86 ? -4.689 -0.642 4.368 1.00 98.25 86 LEU A CA 1
ATOM 688 C C . LEU A 1 86 ? -4.336 0.291 3.208 1.00 98.25 86 LEU A C 1
ATOM 690 O O . LEU A 1 86 ? -3.882 1.400 3.467 1.00 98.25 86 LEU A O 1
ATOM 694 N N . ALA A 1 87 ? -4.548 -0.125 1.957 1.00 98.31 87 ALA A N 1
ATOM 695 C CA . ALA A 1 87 ? -4.274 0.702 0.784 1.00 98.31 8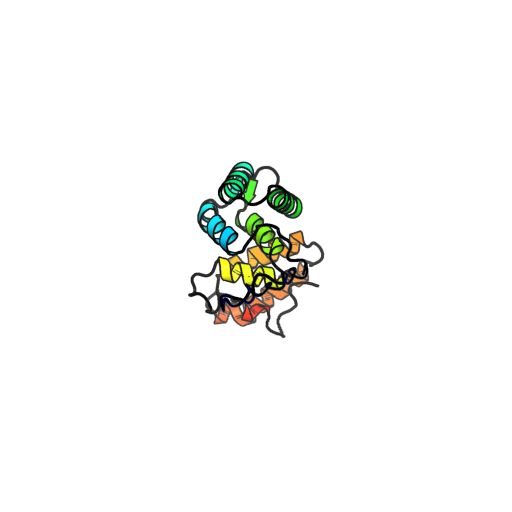7 ALA A CA 1
ATOM 696 C C . ALA A 1 87 ? -5.045 2.031 0.843 1.00 98.31 87 ALA A C 1
ATOM 698 O O . ALA A 1 87 ? -4.446 3.095 0.692 1.00 98.31 87 ALA A O 1
ATOM 699 N N . ILE A 1 88 ? -6.345 1.969 1.152 1.00 98.19 88 ILE A N 1
ATOM 700 C CA . ILE A 1 88 ? -7.191 3.159 1.325 1.00 98.19 88 ILE A CA 1
ATOM 701 C C . ILE A 1 88 ? -6.766 3.965 2.556 1.00 98.19 88 ILE A C 1
ATOM 703 O O . ILE A 1 88 ? -6.675 5.190 2.521 1.00 98.19 88 ILE A O 1
ATOM 707 N N . ALA A 1 89 ? -6.451 3.292 3.663 1.00 97.44 89 ALA A N 1
ATOM 708 C CA . ALA A 1 89 ? -6.013 3.978 4.873 1.00 97.44 89 ALA A CA 1
ATOM 709 C C . ALA A 1 89 ? -4.689 4.744 4.666 1.00 97.44 89 ALA A C 1
ATOM 711 O O . ALA A 1 89 ? -4.515 5.841 5.195 1.00 97.44 89 ALA A O 1
ATOM 712 N N . VAL A 1 90 ? -3.760 4.193 3.875 1.00 97.94 90 VAL A N 1
ATOM 713 C CA . VAL A 1 90 ? -2.514 4.873 3.497 1.00 97.94 90 VAL A CA 1
ATOM 714 C C . VAL A 1 90 ? -2.785 6.011 2.510 1.00 97.94 90 VAL A C 1
ATOM 716 O O . VAL A 1 90 ? -2.164 7.065 2.648 1.00 97.94 90 VAL A O 1
ATOM 719 N N . SER A 1 91 ? -3.723 5.860 1.567 1.00 96.56 91 SER A N 1
ATOM 720 C CA . SER A 1 91 ? -4.037 6.929 0.606 1.00 96.56 91 SER A CA 1
ATOM 721 C C . SER A 1 91 ? -4.600 8.182 1.284 1.00 96.56 91 SER A C 1
ATOM 723 O O . SER A 1 91 ? -4.242 9.292 0.903 1.00 96.56 91 SER A O 1
ATOM 725 N N . LYS A 1 92 ? -5.365 8.032 2.377 1.00 94.50 92 LYS A N 1
ATOM 726 C CA . LYS A 1 92 ? -5.859 9.150 3.210 1.00 94.50 92 LYS A CA 1
ATOM 727 C C . LYS A 1 92 ? -4.755 10.014 3.837 1.00 94.50 92 LYS A C 1
ATOM 729 O O . LYS A 1 92 ? -5.021 11.162 4.183 1.00 94.50 92 LYS A O 1
ATOM 734 N N . VAL A 1 93 ? -3.550 9.472 4.035 1.00 94.06 93 VAL A N 1
ATOM 735 C CA . VAL A 1 93 ? -2.392 10.199 4.602 1.00 94.06 93 VAL A CA 1
ATOM 736 C C . VAL A 1 93 ? -1.319 10.516 3.555 1.00 94.06 93 VAL A C 1
ATOM 738 O O . VAL A 1 93 ? -0.264 11.067 3.887 1.00 94.06 93 VAL A O 1
ATOM 741 N N . ALA A 1 94 ? -1.565 10.139 2.303 1.00 95.00 94 ALA A N 1
ATOM 742 C CA . ALA A 1 94 ? -0.702 10.388 1.165 1.00 95.00 94 ALA A CA 1
ATOM 743 C C . ALA A 1 94 ? -1.212 11.570 0.337 1.00 95.00 94 ALA A C 1
ATOM 745 O O . ALA A 1 94 ? -2.355 12.001 0.456 1.00 95.00 94 ALA A O 1
ATOM 746 N N . LYS A 1 95 ? -0.341 12.112 -0.513 1.00 93.94 95 LYS A N 1
ATOM 747 C CA . LYS A 1 95 ? -0.681 13.241 -1.393 1.00 93.94 95 LYS A CA 1
ATOM 748 C C . LYS A 1 95 ? -1.389 12.811 -2.675 1.00 93.94 95 LYS A C 1
ATOM 750 O O . LYS A 1 95 ? -2.184 13.575 -3.206 1.00 93.94 95 LYS A O 1
ATOM 755 N N . ASN A 1 96 ? -1.019 11.648 -3.201 1.00 94.94 96 ASN A N 1
ATOM 756 C CA . ASN A 1 96 ? -1.471 11.109 -4.482 1.00 94.94 96 ASN A CA 1
ATOM 757 C C . ASN A 1 96 ? -1.149 9.605 -4.568 1.00 94.94 96 ASN A C 1
ATOM 759 O O . ASN A 1 96 ? -0.617 9.029 -3.608 1.00 94.94 96 ASN A O 1
ATOM 763 N N . MET A 1 97 ? -1.446 8.953 -5.695 1.00 95.88 97 MET A N 1
ATOM 764 C CA . MET A 1 97 ? -1.236 7.510 -5.850 1.00 95.88 97 MET A CA 1
ATOM 765 C C . MET A 1 97 ? 0.240 7.126 -5.737 1.00 95.88 97 MET A C 1
ATOM 767 O O . MET A 1 97 ? 0.592 6.141 -5.082 1.00 95.88 97 MET A O 1
ATOM 771 N N . THR A 1 98 ? 1.119 7.947 -6.314 1.00 97.38 98 THR A N 1
ATOM 772 C CA . THR A 1 98 ? 2.568 7.733 -6.244 1.00 97.38 98 THR A CA 1
ATOM 773 C C . THR A 1 98 ? 3.057 7.748 -4.793 1.00 97.38 98 THR A C 1
ATOM 775 O O . THR A 1 98 ? 3.696 6.795 -4.349 1.00 97.38 98 THR A O 1
ATOM 778 N N . ASP A 1 99 ? 2.716 8.783 -4.020 1.00 97.75 99 ASP A N 1
ATOM 779 C CA . ASP A 1 99 ? 3.071 8.898 -2.598 1.00 97.75 99 ASP A CA 1
ATOM 780 C C . ASP A 1 99 ? 2.428 7.780 -1.757 1.00 97.75 99 ASP A C 1
ATOM 782 O O . ASP A 1 99 ? 3.057 7.253 -0.839 1.00 97.75 99 ASP A O 1
ATOM 786 N N . THR A 1 100 ? 1.216 7.343 -2.116 1.00 98.19 100 THR A N 1
ATOM 787 C CA . THR A 1 100 ? 0.540 6.201 -1.477 1.00 98.19 100 THR A CA 1
ATOM 788 C C . THR A 1 100 ? 1.371 4.927 -1.621 1.00 98.19 100 THR A C 1
ATOM 790 O O . THR A 1 100 ? 1.661 4.256 -0.629 1.00 98.19 100 THR A O 1
ATOM 793 N N . LEU A 1 101 ? 1.820 4.606 -2.837 1.00 98.31 101 LEU A N 1
ATOM 794 C CA . LEU A 1 101 ? 2.619 3.408 -3.104 1.00 98.31 101 LEU A 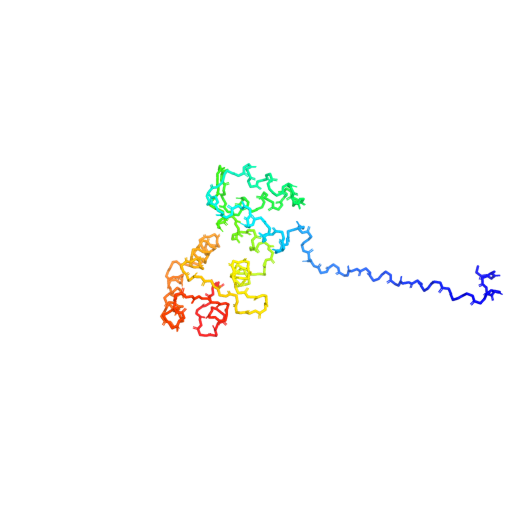CA 1
ATOM 795 C C . LEU A 1 101 ? 4.024 3.483 -2.492 1.00 98.31 101 LEU A C 1
ATOM 797 O O . LEU A 1 101 ? 4.543 2.462 -2.039 1.00 98.31 101 LEU A O 1
ATOM 801 N N . ILE A 1 102 ? 4.624 4.676 -2.404 1.00 97.81 102 ILE A N 1
ATOM 802 C CA . ILE A 1 102 ? 5.871 4.886 -1.650 1.00 97.81 102 ILE A CA 1
ATOM 803 C C . ILE A 1 102 ? 5.658 4.537 -0.174 1.00 97.81 102 ILE A C 1
ATOM 805 O O . ILE A 1 102 ? 6.400 3.727 0.382 1.00 97.81 102 ILE A O 1
ATOM 809 N N . LYS A 1 103 ? 4.615 5.089 0.449 1.00 97.75 103 LYS A N 1
ATOM 810 C CA . LYS A 1 103 ? 4.291 4.841 1.860 1.00 97.75 103 LYS A CA 1
ATOM 811 C C . LYS A 1 103 ? 3.954 3.379 2.141 1.00 97.75 103 LYS A C 1
ATOM 813 O O . LYS A 1 103 ? 4.319 2.866 3.197 1.00 97.75 103 LYS A O 1
ATOM 818 N N . ILE A 1 104 ? 3.300 2.691 1.205 1.00 98.12 104 ILE 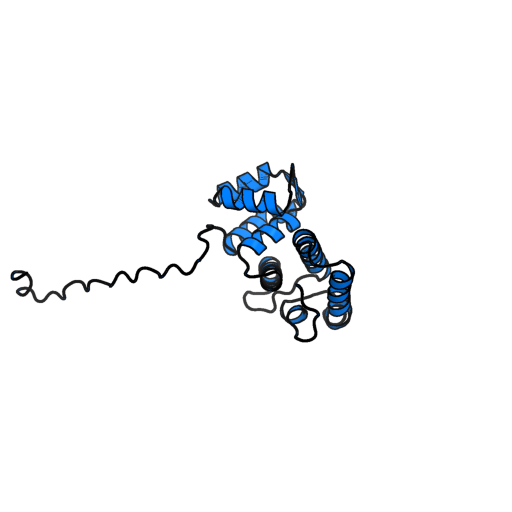A N 1
ATOM 819 C CA . ILE A 1 104 ? 3.064 1.243 1.284 1.00 98.12 104 ILE A CA 1
ATOM 820 C C . ILE A 1 104 ? 4.399 0.487 1.306 1.00 98.12 104 ILE A C 1
ATOM 822 O O . ILE A 1 104 ? 4.606 -0.346 2.188 1.00 98.12 104 ILE A O 1
ATOM 826 N N . CYS A 1 105 ? 5.337 0.807 0.409 1.00 98.00 105 CYS A N 1
ATOM 827 C CA . CYS A 1 105 ? 6.679 0.219 0.425 1.00 98.00 105 CYS A CA 1
ATOM 828 C C . CYS A 1 105 ? 7.386 0.446 1.775 1.00 98.00 105 CYS A C 1
ATOM 830 O O . CYS A 1 105 ? 7.885 -0.502 2.377 1.00 98.00 105 CYS A O 1
ATOM 832 N N . GLU A 1 106 ? 7.372 1.673 2.300 1.00 96.25 106 GLU A 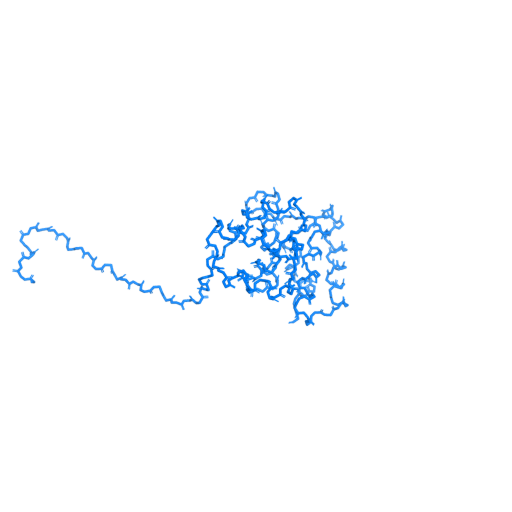N 1
ATOM 833 C CA . GLU A 1 106 ? 7.975 2.021 3.601 1.00 96.25 106 GLU A CA 1
ATOM 834 C C . GLU A 1 106 ? 7.330 1.295 4.794 1.00 96.25 106 GLU A C 1
ATOM 836 O O . GLU A 1 106 ? 7.990 0.988 5.795 1.00 96.25 106 GLU A O 1
ATOM 841 N N . LEU A 1 107 ? 6.025 1.031 4.710 1.00 96.06 107 LEU A N 1
ATOM 842 C CA . LEU A 1 107 ? 5.271 0.342 5.748 1.00 96.06 107 LEU A CA 1
ATOM 843 C C . LEU A 1 107 ? 5.573 -1.161 5.757 1.00 96.06 107 LEU A C 1
ATOM 845 O O . LEU A 1 107 ? 5.748 -1.729 6.838 1.00 96.06 107 LEU A O 1
ATOM 849 N N . LEU A 1 108 ? 5.651 -1.777 4.574 1.00 96.12 108 LEU A N 1
ATOM 850 C CA . LEU A 1 108 ? 5.772 -3.227 4.385 1.00 96.12 108 LEU A CA 1
ATOM 851 C C . LEU A 1 108 ? 7.217 -3.735 4.324 1.00 96.12 108 LEU A C 1
ATOM 853 O O . LEU A 1 108 ? 7.460 -4.927 4.518 1.00 96.12 108 LEU A O 1
ATOM 857 N N . THR A 1 109 ? 8.178 -2.867 4.014 1.00 96.06 109 THR A N 1
ATOM 858 C CA . THR A 1 109 ? 9.567 -3.282 3.825 1.00 96.06 109 THR A CA 1
ATOM 859 C C . THR A 1 109 ? 10.183 -3.884 5.090 1.00 96.06 109 THR A C 1
ATOM 861 O O . THR A 1 109 ? 9.922 -3.457 6.218 1.00 96.06 109 THR A O 1
ATOM 864 N N . SER A 1 110 ? 11.053 -4.873 4.880 1.00 93.00 110 SER A N 1
ATOM 865 C CA . SER A 1 110 ? 11.962 -5.402 5.907 1.00 93.00 110 SER A CA 1
ATOM 866 C C . SER A 1 110 ? 13.334 -4.723 5.884 1.00 93.00 110 SER A C 1
ATOM 868 O O . SER A 1 110 ? 14.203 -5.073 6.681 1.00 93.00 110 SER A O 1
ATOM 870 N N . ASP A 1 111 ? 13.553 -3.778 4.967 1.00 93.56 111 ASP A N 1
ATOM 871 C CA . ASP A 1 111 ? 14.790 -3.014 4.931 1.00 93.56 111 ASP A CA 1
ATOM 872 C C . ASP A 1 111 ? 14.910 -2.089 6.162 1.00 93.56 111 ASP A C 1
ATOM 874 O O . ASP A 1 111 ? 13.901 -1.674 6.746 1.00 93.56 111 ASP A O 1
ATOM 878 N N . PRO A 1 112 ? 16.141 -1.709 6.556 1.00 89.94 112 PRO A N 1
ATOM 879 C CA . PRO A 1 112 ? 16.351 -0.702 7.587 1.00 89.94 112 PRO A CA 1
ATOM 880 C C . PRO A 1 112 ? 15.695 0.648 7.235 1.00 89.94 112 PRO A C 1
ATOM 882 O O . PRO A 1 112 ? 15.602 1.001 6.055 1.00 89.94 112 PRO A O 1
ATOM 885 N N . PRO A 1 113 ? 15.294 1.456 8.235 1.00 83.31 113 PRO A N 1
ATOM 886 C CA . PRO A 1 113 ? 14.808 2.812 7.993 1.00 83.31 113 PRO A CA 1
ATOM 887 C C . PRO A 1 113 ? 15.800 3.638 7.159 1.00 83.31 113 PRO A C 1
ATOM 889 O O . PRO A 1 113 ? 16.996 3.645 7.443 1.00 83.31 113 PRO A O 1
ATOM 892 N N . GLY A 1 114 ? 15.302 4.339 6.137 1.00 80.06 114 GLY A N 1
ATOM 893 C CA . GLY A 1 114 ? 16.122 5.162 5.237 1.00 80.06 114 GLY A CA 1
ATOM 894 C C . GLY A 1 114 ? 16.828 4.398 4.108 1.00 80.06 114 GLY A C 1
ATOM 895 O O . GLY A 1 114 ? 17.505 5.021 3.293 1.00 80.06 114 GLY A O 1
ATOM 896 N N . ALA A 1 115 ? 16.671 3.074 4.035 1.00 91.81 115 ALA A N 1
ATOM 897 C CA . ALA A 1 115 ? 17.111 2.282 2.891 1.00 91.81 115 ALA A CA 1
ATOM 898 C C . ALA A 1 115 ? 16.128 2.403 1.707 1.00 91.81 115 ALA A C 1
ATOM 900 O O . ALA A 1 115 ? 15.303 3.312 1.638 1.00 91.81 115 ALA A O 1
ATOM 901 N N . ASN A 1 116 ? 16.204 1.466 0.759 1.00 92.56 116 ASN A N 1
ATOM 902 C CA . ASN A 1 116 ? 15.405 1.513 -0.464 1.00 92.56 116 ASN A CA 1
ATOM 903 C C . ASN A 1 116 ? 13.924 1.182 -0.248 1.00 92.56 116 ASN A C 1
ATOM 905 O O . ASN A 1 116 ? 13.146 1.420 -1.157 1.00 92.56 116 ASN A O 1
ATOM 909 N N . ALA A 1 117 ? 13.529 0.641 0.906 1.00 96.31 117 ALA A N 1
ATOM 910 C CA . ALA A 1 117 ? 12.163 0.199 1.177 1.00 96.31 117 ALA A CA 1
ATOM 911 C C . ALA A 1 117 ? 11.642 -0.817 0.146 1.00 96.31 117 ALA A C 1
ATOM 913 O O . ALA A 1 117 ? 10.528 -0.702 -0.365 1.00 96.31 117 ALA A O 1
ATOM 914 N N . ARG A 1 118 ? 12.461 -1.820 -0.195 1.00 97.12 118 ARG A N 1
ATOM 915 C CA . ARG A 1 118 ? 12.060 -2.826 -1.185 1.00 97.12 118 ARG A CA 1
ATOM 916 C C . ARG A 1 118 ? 10.999 -3.776 -0.635 1.00 97.12 118 ARG A C 1
ATOM 918 O O . ARG A 1 118 ? 11.045 -4.156 0.540 1.00 97.12 118 ARG A O 1
ATOM 925 N N . ILE A 1 119 ? 10.094 -4.199 -1.510 1.00 97.94 119 ILE A N 1
ATOM 926 C CA . ILE A 1 119 ? 9.059 -5.206 -1.249 1.00 97.94 119 ILE A CA 1
ATOM 927 C C . ILE A 1 119 ? 8.950 -6.178 -2.435 1.00 97.94 119 ILE A C 1
ATOM 929 O O . ILE A 1 119 ? 9.423 -5.856 -3.529 1.00 97.94 119 ILE A O 1
ATOM 933 N N . PRO A 1 120 ? 8.349 -7.368 -2.258 1.00 98.19 120 PRO A N 1
ATOM 934 C CA . PRO A 1 120 ? 8.063 -8.261 -3.377 1.00 98.19 120 PRO A CA 1
ATOM 935 C C . PRO A 1 120 ? 7.162 -7.585 -4.418 1.00 98.19 120 PRO A C 1
ATOM 937 O O . PRO A 1 120 ? 6.140 -6.990 -4.066 1.00 98.19 120 PRO A O 1
ATOM 940 N N . PHE A 1 121 ? 7.504 -7.709 -5.701 1.00 98.50 121 PHE A N 1
ATOM 941 C CA . PHE A 1 121 ? 6.761 -7.063 -6.787 1.00 98.50 121 PHE A CA 1
ATOM 942 C C . PHE A 1 121 ? 5.301 -7.513 -6.856 1.00 98.50 121 PHE A C 1
ATOM 944 O O . PHE A 1 121 ? 4.407 -6.692 -7.028 1.00 98.50 121 PHE A O 1
ATOM 951 N N . GLU A 1 122 ? 5.038 -8.800 -6.638 1.00 97.94 122 GLU A N 1
ATOM 952 C CA . GLU A 1 122 ? 3.671 -9.326 -6.626 1.00 97.94 122 GLU A CA 1
ATOM 953 C C . GLU A 1 122 ? 2.813 -8.713 -5.514 1.00 97.94 122 GLU A C 1
ATOM 955 O O . GLU A 1 122 ? 1.607 -8.554 -5.692 1.00 97.94 122 GLU A O 1
ATOM 960 N N . GLN A 1 123 ? 3.418 -8.318 -4.389 1.00 97.06 123 GLN A N 1
ATOM 961 C CA . GLN A 1 123 ? 2.700 -7.600 -3.341 1.00 97.06 123 GLN A CA 1
ATOM 962 C C . GLN A 1 123 ? 2.395 -6.169 -3.789 1.00 97.06 123 GLN A C 1
ATOM 964 O O . GLN A 1 123 ? 1.246 -5.745 -3.718 1.00 97.06 123 GLN A O 1
ATOM 969 N N . TRP A 1 124 ? 3.395 -5.450 -4.309 1.00 98.44 124 TRP A N 1
ATOM 970 C CA . TRP A 1 124 ? 3.210 -4.100 -4.854 1.00 98.44 124 TRP A CA 1
ATOM 971 C C . TRP A 1 124 ? 2.121 -4.059 -5.937 1.00 98.44 124 TRP A C 1
ATOM 973 O O . TRP A 1 124 ? 1.251 -3.192 -5.911 1.00 98.44 124 TRP A O 1
ATOM 983 N N . LYS A 1 125 ? 2.110 -5.052 -6.837 1.00 98.06 125 LYS A N 1
ATOM 984 C CA . LYS A 1 125 ? 1.144 -5.173 -7.935 1.00 98.06 125 LYS A CA 1
ATOM 985 C C . LYS A 1 125 ? -0.299 -5.253 -7.439 1.00 98.06 125 LYS A C 1
ATOM 987 O O . LYS A 1 125 ? -1.173 -4.639 -8.043 1.00 98.06 125 LYS A O 1
ATOM 992 N N . LYS A 1 126 ? -0.553 -5.987 -6.347 1.00 97.69 126 LYS A N 1
ATOM 993 C CA . LYS A 1 126 ? -1.890 -6.072 -5.730 1.00 97.69 126 LYS A CA 1
ATOM 994 C C . LYS A 1 126 ? -2.364 -4.702 -5.253 1.00 97.69 126 LYS A C 1
ATOM 996 O O . LYS A 1 126 ? -3.485 -4.317 -5.556 1.00 97.69 126 LYS A O 1
ATOM 1001 N N . TYR A 1 127 ? -1.492 -3.961 -4.569 1.00 98.38 127 TYR A N 1
ATOM 1002 C CA . TYR A 1 127 ? -1.802 -2.614 -4.092 1.00 98.38 127 TYR A CA 1
ATOM 1003 C C . TYR A 1 127 ? -2.065 -1.639 -5.242 1.00 98.38 127 TYR A C 1
ATOM 1005 O O . TYR A 1 127 ? -3.061 -0.925 -5.199 1.00 98.38 127 TYR A O 1
ATOM 1013 N N . TYR A 1 128 ? -1.214 -1.624 -6.274 1.00 98.44 128 TYR A N 1
ATOM 1014 C CA . TYR A 1 128 ? -1.399 -0.719 -7.411 1.00 98.44 128 TYR A CA 1
ATOM 1015 C C . TYR A 1 128 ? -2.700 -0.999 -8.168 1.00 98.44 128 TYR A C 1
ATOM 1017 O O . TYR A 1 128 ? -3.471 -0.074 -8.394 1.00 98.44 128 TYR A O 1
ATOM 1025 N N . ARG A 1 129 ? -2.982 -2.269 -8.496 1.00 97.94 129 ARG A N 1
ATOM 1026 C CA . ARG A 1 129 ? -4.229 -2.645 -9.181 1.00 97.94 129 ARG A CA 1
ATOM 1027 C C . ARG A 1 129 ? -5.459 -2.236 -8.392 1.00 97.94 129 ARG A C 1
ATOM 1029 O O . ARG A 1 129 ? -6.327 -1.575 -8.937 1.00 97.94 129 ARG A O 1
ATOM 1036 N N . TYR A 1 130 ? -5.489 -2.574 -7.107 1.00 98.00 130 TYR A N 1
ATOM 1037 C CA . TYR A 1 130 ? -6.617 -2.231 -6.254 1.00 98.00 130 TYR A CA 1
ATOM 1038 C C . TYR A 1 130 ? -6.828 -0.711 -6.159 1.00 98.00 130 TYR A C 1
ATOM 1040 O O . TYR A 1 130 ? -7.951 -0.236 -6.280 1.00 98.00 130 TYR A O 1
ATOM 1048 N N . LEU A 1 131 ? -5.756 0.071 -5.990 1.00 97.81 131 LEU A N 1
ATOM 1049 C CA . LEU A 1 131 ? -5.861 1.534 -5.955 1.00 97.81 131 LEU A CA 1
ATOM 1050 C C . LEU A 1 131 ? -6.331 2.115 -7.294 1.00 97.81 131 LEU A C 1
ATOM 1052 O O . LEU A 1 131 ? -7.126 3.046 -7.287 1.00 97.81 131 LEU A O 1
ATOM 1056 N N . ALA A 1 132 ? -5.878 1.562 -8.418 1.00 96.88 132 ALA A N 1
ATOM 1057 C CA . ALA A 1 132 ? -6.306 1.990 -9.745 1.00 96.88 132 ALA A CA 1
ATOM 1058 C C . ALA A 1 132 ? -7.778 1.640 -10.034 1.00 96.88 132 ALA A C 1
ATOM 1060 O O . ALA A 1 132 ? -8.492 2.438 -10.633 1.00 96.88 132 ALA A O 1
ATOM 1061 N N . GLU A 1 133 ? -8.252 0.484 -9.561 1.00 95.38 133 GLU A N 1
ATOM 1062 C CA . GLU A 1 133 ? -9.669 0.103 -9.620 1.00 95.38 133 GLU A CA 1
ATOM 1063 C C . GLU A 1 133 ? -10.551 1.043 -8.786 1.00 95.38 133 GLU A C 1
ATOM 1065 O O . GLU A 1 133 ? -11.639 1.410 -9.224 1.00 95.38 133 GLU A O 1
ATOM 1070 N N . VAL A 1 134 ? -10.081 1.445 -7.599 1.00 95.06 134 VAL A N 1
ATOM 1071 C CA . VAL A 1 134 ? -10.790 2.387 -6.716 1.00 95.06 134 VAL A CA 1
ATOM 1072 C C . VAL A 1 134 ? -10.807 3.805 -7.290 1.00 95.06 134 VAL A C 1
ATOM 1074 O O . VAL A 1 134 ? -11.809 4.499 -7.146 1.00 95.06 134 VAL A O 1
ATOM 1077 N N . ASP A 1 135 ? -9.716 4.233 -7.926 1.00 93.44 135 ASP A N 1
ATOM 1078 C CA . ASP A 1 135 ? -9.620 5.521 -8.620 1.00 93.44 135 ASP A CA 1
ATOM 1079 C C . ASP A 1 135 ? -10.600 5.599 -9.804 1.00 93.44 135 ASP A C 1
ATOM 1081 O O . ASP A 1 135 ? -11.295 6.597 -9.977 1.00 93.44 135 ASP A O 1
ATOM 1085 N N . GLY A 1 136 ? -10.728 4.510 -10.570 1.00 92.25 136 GLY A N 1
ATOM 1086 C CA . GLY A 1 136 ? -11.737 4.354 -11.620 1.00 92.25 136 GLY A CA 1
ATOM 1087 C C . GLY A 1 136 ? -11.416 5.056 -12.946 1.00 92.25 136 GLY A C 1
ATOM 1088 O O . GLY A 1 136 ? -11.981 4.673 -13.974 1.00 92.25 136 GLY A O 1
ATOM 1089 N N . ASP A 1 137 ? -10.478 6.007 -12.964 1.00 93.12 137 ASP A N 1
ATOM 1090 C CA . ASP A 1 137 ? -10.075 6.723 -14.181 1.00 93.12 137 ASP A CA 1
ATOM 1091 C C . ASP A 1 137 ? -8.920 6.024 -14.926 1.00 93.12 137 ASP A C 1
ATOM 1093 O O . ASP A 1 137 ? -8.733 6.199 -16.140 1.00 93.12 137 ASP A O 1
ATOM 1097 N N . ILE A 1 138 ? -8.166 5.168 -14.231 1.00 94.06 138 ILE A N 1
ATOM 1098 C CA . ILE A 1 138 ? -7.037 4.428 -14.800 1.00 94.06 138 ILE A CA 1
ATOM 1099 C C . ILE A 1 138 ? -7.532 3.150 -15.485 1.00 94.06 138 ILE A C 1
ATOM 1101 O O . ILE A 1 138 ? -8.019 2.209 -14.864 1.00 94.06 138 ILE A O 1
ATOM 1105 N N . ARG A 1 139 ? -7.356 3.080 -16.805 1.00 94.69 139 ARG A N 1
ATOM 1106 C CA . ARG A 1 139 ? -7.834 1.947 -17.611 1.00 94.69 139 ARG A CA 1
ATOM 1107 C C . ARG A 1 139 ? -6.906 0.737 -17.501 1.00 94.69 139 ARG A C 1
ATOM 1109 O O . ARG A 1 139 ? -5.687 0.887 -17.505 1.00 94.69 139 ARG A O 1
ATOM 1116 N N . GLU A 1 140 ? -7.472 -0.468 -17.584 1.00 95.31 140 GLU A N 1
ATOM 1117 C CA . GLU A 1 140 ? -6.717 -1.735 -17.539 1.00 95.31 140 GLU A CA 1
ATOM 1118 C C . GLU A 1 140 ? -5.508 -1.810 -18.501 1.00 95.31 140 GLU A C 1
ATOM 1120 O O . GLU A 1 140 ? -4.452 -2.286 -18.082 1.00 95.31 140 GLU A O 1
ATOM 1125 N N . PRO A 1 141 ? -5.566 -1.308 -19.757 1.00 96.62 141 PRO A N 1
ATOM 1126 C CA . PRO A 1 141 ? -4.387 -1.291 -20.626 1.00 96.62 141 PRO A CA 1
ATOM 1127 C C . PRO A 1 141 ? -3.218 -0.480 -20.052 1.00 96.62 141 PRO A C 1
ATOM 1129 O O . PRO A 1 141 ? -2.072 -0.892 -20.203 1.00 96.62 141 PRO A O 1
ATOM 1132 N N . HIS A 1 142 ? -3.510 0.630 -19.368 1.00 97.12 142 HIS A N 1
ATOM 1133 C CA . HIS A 1 142 ? -2.507 1.489 -18.733 1.00 97.12 142 HIS A CA 1
ATOM 1134 C C . HIS A 1 142 ? -1.924 0.831 -17.480 1.00 97.12 142 HIS A C 1
ATOM 1136 O O . HIS A 1 142 ? -0.710 0.794 -17.298 1.00 97.12 142 HIS A O 1
ATOM 1142 N N . ILE A 1 143 ? -2.781 0.217 -16.654 1.00 97.25 143 ILE A N 1
ATOM 1143 C CA . ILE A 1 143 ? -2.351 -0.584 -15.496 1.00 97.25 143 ILE A CA 1
ATOM 1144 C C . ILE A 1 143 ? -1.380 -1.682 -15.952 1.00 97.25 143 ILE A C 1
ATOM 1146 O O . ILE A 1 143 ? -0.318 -1.880 -15.355 1.00 97.25 143 ILE A O 1
ATOM 1150 N N . LYS A 1 144 ? -1.726 -2.388 -17.035 1.00 97.50 144 LYS A N 1
ATOM 1151 C CA . LYS A 1 144 ? -0.885 -3.429 -17.628 1.00 97.50 144 LYS A CA 1
ATOM 1152 C C . LYS A 1 144 ? 0.431 -2.868 -18.165 1.00 97.50 144 LYS A C 1
ATOM 1154 O O . LYS A 1 144 ? 1.465 -3.478 -17.923 1.00 97.50 144 LYS A O 1
ATOM 1159 N N . GLU A 1 145 ? 0.410 -1.723 -18.844 1.00 97.81 145 GLU A N 1
ATOM 1160 C CA . GLU A 1 145 ? 1.615 -1.058 -19.355 1.00 97.81 145 GLU A CA 1
ATOM 1161 C C . GLU A 1 145 ? 2.615 -0.742 -18.233 1.00 97.81 145 GLU A C 1
ATOM 1163 O O . GLU A 1 145 ? 3.783 -1.120 -18.326 1.00 97.81 145 GLU A O 1
ATOM 1168 N N . VAL A 1 146 ? 2.150 -0.133 -17.136 1.00 98.12 146 VAL A N 1
ATOM 1169 C CA . VAL A 1 146 ? 2.975 0.152 -15.948 1.00 98.12 146 VAL A CA 1
ATOM 1170 C C . VAL A 1 146 ? 3.570 -1.134 -15.371 1.00 98.12 146 VAL A C 1
ATOM 1172 O O . VAL A 1 146 ? 4.771 -1.207 -15.102 1.00 98.12 146 VAL A O 1
ATOM 1175 N N . ILE A 1 147 ? 2.738 -2.160 -15.171 1.00 98.25 147 ILE A N 1
ATOM 1176 C CA . ILE A 1 147 ? 3.165 -3.441 -14.596 1.00 98.25 147 ILE A CA 1
ATOM 1177 C C . ILE A 1 147 ? 4.204 -4.121 -15.490 1.00 98.25 147 ILE A C 1
ATOM 1179 O O . ILE A 1 147 ? 5.214 -4.602 -14.976 1.00 98.25 147 ILE A O 1
ATOM 1183 N N . ASP A 1 148 ? 3.977 -4.151 -16.803 1.00 98.12 148 ASP A N 1
ATOM 1184 C CA . ASP A 1 148 ? 4.875 -4.783 -17.767 1.00 98.12 148 ASP A CA 1
ATOM 1185 C C . ASP A 1 148 ? 6.212 -4.035 -17.848 1.00 98.12 148 ASP A C 1
ATOM 1187 O O . ASP A 1 148 ? 7.266 -4.673 -17.830 1.00 98.12 148 ASP A O 1
ATOM 1191 N N . TYR A 1 149 ? 6.195 -2.696 -17.874 1.00 98.00 149 TYR A N 1
ATOM 1192 C CA . TYR A 1 149 ? 7.414 -1.885 -17.819 1.00 98.00 149 TYR A CA 1
ATOM 1193 C C . TYR A 1 149 ? 8.235 -2.213 -16.565 1.00 98.00 149 TYR A C 1
ATOM 1195 O O . TYR A 1 149 ? 9.417 -2.545 -16.657 1.00 98.00 149 TYR A O 1
ATOM 1203 N N . LEU A 1 150 ? 7.605 -2.190 -15.385 1.00 98.19 150 LEU A N 1
ATOM 1204 C CA . LEU A 1 150 ? 8.297 -2.461 -14.124 1.00 98.19 150 LEU A CA 1
ATOM 1205 C C . LEU A 1 150 ? 8.844 -3.890 -14.068 1.00 98.19 150 LEU A C 1
ATOM 1207 O O . LEU A 1 150 ? 9.984 -4.096 -13.636 1.00 98.19 150 LEU A O 1
ATOM 1211 N N . ALA A 1 151 ? 8.054 -4.863 -14.528 1.00 97.75 151 ALA A N 1
ATOM 1212 C CA . ALA A 1 151 ? 8.442 -6.264 -14.571 1.00 97.75 151 ALA A CA 1
ATOM 1213 C C . ALA A 1 151 ? 9.695 -6.482 -15.435 1.00 97.75 151 ALA A C 1
ATOM 1215 O O . ALA A 1 151 ? 10.656 -7.115 -14.987 1.00 97.75 151 ALA A O 1
ATOM 1216 N N . ASN A 1 152 ? 9.695 -5.922 -16.646 1.00 96.75 152 ASN A N 1
ATOM 1217 C CA . ASN A 1 152 ? 10.748 -6.133 -17.634 1.00 96.75 152 ASN A CA 1
ATOM 1218 C C . ASN A 1 152 ? 12.026 -5.344 -17.320 1.00 96.75 152 ASN A C 1
ATOM 1220 O O . ASN A 1 152 ? 13.123 -5.896 -17.426 1.00 96.75 152 ASN A O 1
ATOM 1224 N N . GLU A 1 153 ? 11.906 -4.085 -16.890 1.00 96.38 153 GLU A N 1
ATOM 1225 C CA . GLU A 1 153 ? 13.077 -3.228 -16.671 1.00 96.38 153 GLU A CA 1
ATOM 1226 C C . GLU A 1 153 ? 13.765 -3.467 -15.326 1.00 96.38 153 GLU A C 1
ATOM 1228 O O . GLU A 1 153 ? 14.999 -3.451 -15.238 1.00 96.38 153 GLU A O 1
ATOM 1233 N N . TRP A 1 154 ? 12.987 -3.717 -14.270 1.00 96.38 154 TRP A N 1
ATOM 1234 C CA . TRP A 1 154 ? 13.502 -3.704 -12.899 1.00 96.38 154 TRP A CA 1
ATOM 1235 C C . TRP A 1 154 ? 13.400 -5.063 -12.221 1.00 96.38 154 TRP A C 1
ATOM 1237 O O . TRP A 1 154 ? 14.395 -5.575 -11.709 1.00 96.38 154 TRP A O 1
ATOM 1247 N N . VAL A 1 155 ? 12.217 -5.673 -12.217 1.00 94.88 155 VAL A N 1
ATOM 1248 C CA . VAL A 1 155 ? 11.913 -6.815 -11.338 1.00 94.88 155 VAL A CA 1
ATOM 1249 C C . VAL A 1 155 ? 12.781 -8.036 -11.651 1.00 94.88 155 VAL A C 1
ATOM 1251 O O . VAL A 1 155 ? 13.279 -8.673 -10.722 1.00 94.88 155 VAL A O 1
ATOM 1254 N N . ILE A 1 156 ? 13.033 -8.332 -12.933 1.00 94.00 156 ILE A N 1
ATOM 1255 C CA . ILE A 1 156 ? 13.922 -9.434 -13.351 1.00 94.00 156 ILE A CA 1
ATOM 1256 C C . ILE A 1 156 ? 15.346 -9.224 -12.815 1.00 94.00 156 ILE A C 1
ATOM 1258 O O . ILE A 1 156 ? 15.951 -10.145 -12.268 1.00 94.00 156 ILE A O 1
ATOM 1262 N N . ARG A 1 157 ? 15.869 -7.997 -12.924 1.00 94.88 157 ARG A N 1
ATOM 1263 C CA . ARG A 1 157 ? 17.226 -7.633 -12.477 1.00 94.88 157 ARG A CA 1
ATOM 1264 C C . ARG A 1 157 ? 17.335 -7.525 -10.952 1.00 94.88 157 ARG A C 1
ATOM 1266 O O . ARG A 1 157 ? 18.432 -7.601 -10.413 1.00 94.88 157 ARG A O 1
ATOM 1273 N N . GLN A 1 158 ? 16.204 -7.355 -10.267 1.00 95.62 158 GLN A N 1
ATOM 1274 C CA . GLN A 1 158 ? 16.094 -7.178 -8.817 1.00 95.62 158 GLN A CA 1
ATOM 1275 C C . GLN A 1 158 ? 15.525 -8.415 -8.103 1.00 95.62 158 GLN A C 1
ATOM 1277 O O . GLN A 1 158 ? 14.976 -8.295 -7.007 1.00 95.62 158 GLN A O 1
ATOM 1282 N N . ASN A 1 159 ? 15.634 -9.604 -8.705 1.00 95.06 159 ASN A N 1
ATOM 1283 C CA . ASN A 1 159 ? 15.221 -10.875 -8.099 1.00 95.06 159 ASN A CA 1
ATOM 1284 C C . ASN A 1 159 ? 13.763 -10.876 -7.596 1.00 95.06 159 ASN A C 1
ATOM 1286 O O . ASN A 1 159 ? 13.477 -11.361 -6.502 1.00 95.06 159 ASN A O 1
ATOM 1290 N N . GLY A 1 160 ? 12.831 -10.317 -8.372 1.00 96.81 160 GLY A N 1
ATOM 1291 C CA . GLY A 1 160 ? 11.414 -10.287 -7.995 1.00 96.81 160 GLY A CA 1
ATOM 1292 C C . GLY A 1 160 ? 11.026 -9.146 -7.045 1.00 96.81 160 GLY A C 1
ATOM 1293 O O . GLY A 1 160 ? 9.880 -9.092 -6.598 1.00 96.81 160 GLY A O 1
ATOM 1294 N N . MET A 1 161 ? 11.952 -8.238 -6.725 1.00 97.88 161 MET A N 1
ATOM 1295 C CA . MET A 1 161 ? 11.726 -7.121 -5.805 1.00 97.88 161 MET A CA 1
ATOM 1296 C C . MET A 1 161 ? 11.506 -5.803 -6.548 1.00 97.88 161 MET A C 1
ATOM 1298 O O . MET A 1 161 ? 12.041 -5.582 -7.636 1.00 97.88 161 MET A O 1
ATOM 1302 N N . ILE A 1 162 ? 10.778 -4.891 -5.908 1.00 97.94 162 ILE A N 1
ATOM 1303 C CA . ILE A 1 162 ? 10.562 -3.517 -6.364 1.00 97.94 162 ILE A CA 1
ATOM 1304 C C . ILE A 1 162 ? 10.773 -2.535 -5.211 1.00 97.94 162 ILE A C 1
ATOM 1306 O O . ILE A 1 162 ? 10.567 -2.879 -4.047 1.00 97.94 162 ILE A O 1
ATOM 1310 N N . HIS A 1 163 ? 11.181 -1.310 -5.524 1.00 97.06 163 HIS A N 1
ATOM 1311 C CA . HIS A 1 163 ? 11.304 -0.215 -4.568 1.00 97.06 163 HIS A CA 1
ATOM 1312 C C . HIS A 1 163 ? 10.875 1.127 -5.192 1.00 97.06 163 HIS A C 1
ATOM 1314 O O . HIS A 1 163 ? 10.893 1.251 -6.419 1.00 97.06 163 HIS A O 1
ATOM 1320 N N . PRO A 1 164 ? 10.567 2.167 -4.388 1.00 97.75 164 PRO A N 1
ATOM 1321 C CA . PRO A 1 164 ? 10.131 3.489 -4.846 1.00 97.75 164 PRO A CA 1
ATOM 1322 C C . PRO A 1 164 ? 10.837 4.043 -6.080 1.00 97.75 164 PRO A C 1
ATOM 1324 O O . PRO A 1 164 ? 10.179 4.435 -7.038 1.00 97.75 164 PRO A O 1
ATOM 1327 N N . ARG A 1 165 ? 12.177 4.000 -6.116 1.00 97.12 165 ARG A N 1
ATOM 1328 C CA . ARG A 1 165 ? 12.950 4.536 -7.252 1.00 97.12 165 ARG A CA 1
ATOM 1329 C C . ARG A 1 165 ? 12.616 3.911 -8.616 1.00 97.12 165 ARG A C 1
ATOM 1331 O O . ARG A 1 165 ? 12.873 4.559 -9.621 1.00 97.12 165 ARG A O 1
ATOM 1338 N N . ASN A 1 166 ? 12.060 2.697 -8.668 1.00 97.62 166 ASN A N 1
ATOM 1339 C CA . ASN A 1 166 ? 11.725 2.040 -9.934 1.00 97.62 166 ASN A CA 1
ATOM 1340 C C . ASN A 1 166 ? 10.493 2.673 -10.598 1.00 97.62 166 ASN A C 1
ATOM 1342 O O . ASN A 1 166 ? 10.504 2.915 -11.799 1.00 97.62 166 ASN A O 1
ATOM 1346 N N . PHE A 1 167 ? 9.452 2.970 -9.815 1.00 97.38 167 PHE A N 1
ATOM 1347 C CA . PHE A 1 167 ? 8.171 3.470 -10.327 1.00 97.38 167 PHE A CA 1
ATOM 1348 C C . PHE A 1 167 ? 8.023 4.996 -10.268 1.00 97.38 167 PHE A C 1
ATOM 1350 O O . PHE A 1 167 ? 7.064 5.537 -10.801 1.00 97.38 167 PHE A O 1
ATOM 1357 N N . ILE A 1 168 ? 8.984 5.703 -9.662 1.00 96.50 168 ILE A N 1
ATOM 1358 C CA . ILE A 1 168 ? 9.157 7.158 -9.844 1.00 96.50 168 ILE A CA 1
ATOM 1359 C C . ILE A 1 168 ? 10.170 7.486 -10.950 1.00 96.50 168 ILE A C 1
ATOM 1361 O O . ILE A 1 168 ? 10.509 8.653 -11.150 1.00 96.50 168 ILE A O 1
ATOM 1365 N N . HIS A 1 169 ? 10.725 6.464 -11.611 1.00 97.00 169 HIS A N 1
ATOM 1366 C CA . HIS A 1 169 ? 11.698 6.658 -12.678 1.00 97.00 169 HIS A CA 1
ATOM 1367 C C . HIS A 1 169 ? 11.071 7.490 -13.810 1.00 97.00 169 HIS A C 1
ATOM 1369 O O . HIS A 1 169 ? 9.925 7.216 -14.163 1.00 97.00 169 HIS A O 1
ATOM 1375 N N . PRO A 1 170 ? 11.787 8.455 -14.419 1.00 95.44 170 PRO A N 1
ATOM 1376 C CA . PRO A 1 170 ? 11.216 9.326 -15.453 1.00 95.44 170 PRO A CA 1
ATOM 1377 C C . PRO A 1 170 ? 10.644 8.592 -16.672 1.00 95.44 170 PRO A C 1
ATOM 1379 O O . PRO A 1 170 ? 9.743 9.104 -17.325 1.00 95.44 170 PRO A O 1
ATOM 1382 N N . GLU A 1 171 ? 11.177 7.407 -16.978 1.00 95.88 171 GLU A N 1
ATOM 1383 C CA . GLU A 1 171 ? 10.721 6.563 -18.093 1.00 95.88 171 GLU A CA 1
ATOM 1384 C C . GLU A 1 171 ? 9.593 5.597 -17.700 1.00 95.88 171 GLU A C 1
ATOM 1386 O O . GLU A 1 171 ? 9.023 4.940 -18.565 1.00 95.88 171 GLU A O 1
ATOM 1391 N N . CYS A 1 172 ? 9.258 5.498 -16.409 1.00 96.75 172 CYS A N 1
ATOM 1392 C CA . CYS A 1 172 ? 8.097 4.727 -15.983 1.00 96.75 172 CYS A CA 1
ATOM 1393 C C . CYS A 1 172 ? 6.825 5.449 -16.440 1.00 96.75 172 CYS A C 1
ATOM 1395 O O . CYS A 1 172 ? 6.692 6.650 -16.171 1.00 96.75 172 CYS A O 1
ATOM 1397 N N . PRO A 1 173 ? 5.860 4.748 -17.066 1.00 96.88 173 PRO A N 1
ATOM 1398 C CA . PRO A 1 173 ? 4.545 5.324 -17.292 1.00 96.88 173 PRO A CA 1
ATOM 1399 C C . PRO A 1 173 ? 3.964 5.810 -15.959 1.00 96.88 173 PRO A C 1
ATOM 1401 O O . PRO A 1 173 ? 4.174 5.191 -14.909 1.00 96.88 173 PRO A O 1
ATOM 1404 N N . LYS A 1 174 ? 3.274 6.954 -15.988 1.00 95.38 174 LYS A N 1
ATOM 1405 C CA . LYS A 1 174 ? 2.735 7.568 -14.770 1.00 95.38 174 LYS A CA 1
ATOM 1406 C C . LYS A 1 174 ? 1.748 6.626 -14.092 1.00 95.38 174 LYS A C 1
ATOM 1408 O O . LYS A 1 174 ? 0.951 5.980 -14.761 1.00 95.38 174 LYS A O 1
ATOM 1413 N N . LEU A 1 175 ? 1.777 6.585 -12.765 1.00 94.88 175 LEU A N 1
ATOM 1414 C CA . LEU A 1 175 ? 0.883 5.722 -11.992 1.00 94.88 175 LEU A CA 1
ATOM 1415 C C . LEU A 1 175 ? -0.569 6.210 -12.003 1.00 94.88 175 LEU A C 1
ATOM 1417 O O . LEU A 1 175 ? -1.464 5.392 -11.858 1.00 94.88 175 LEU A O 1
ATOM 1421 N N . GLU A 1 176 ? -0.774 7.508 -12.220 1.00 88.19 176 GLU A N 1
ATOM 1422 C CA . GLU A 1 176 ? -2.062 8.204 -12.282 1.00 88.19 176 GLU A CA 1
ATOM 1423 C C . GLU A 1 176 ? -2.127 9.059 -13.565 1.00 88.19 176 GLU A C 1
ATOM 1425 O O . GLU A 1 176 ? -1.078 9.480 -14.077 1.00 88.19 176 GLU A O 1
ATOM 1430 N N . CYS A 1 177 ? -3.332 9.244 -14.120 1.00 68.00 177 CYS A N 1
ATOM 1431 C CA . CYS A 1 177 ? -3.564 9.941 -15.394 1.00 68.00 177 CYS A CA 1
ATOM 1432 C C . CYS A 1 177 ? -3.610 11.469 -15.250 1.00 68.00 177 CYS A C 1
ATOM 1434 O O . CYS A 1 177 ? -4.197 11.969 -14.269 1.00 68.00 177 CYS A O 1
#

Foldseek 3Di:
DPPPPPPPDDPPPPPPPPPPPPPPPPPQVQDLVLLLVLCVVCVVVFKAFLVVVVVSCVVSVGDPVLSVQLCVLLVPDGMDGSLLSSLSSLVVVADDNLRSLQSVLVSPAPDPPPPQSKDALVSSLVSLVSVQVSVVPQDPVLSVQLSVQLCVPPCVVVVRMDGSCSCVPPPRRDSHD

Organism: NCBI:txid392030

Secondary structure (DSSP, 8-state):
-TTSSSS-PPP--------------------HHHHHHHHHHHGGG-EEEHHHHHHHHHHTT--HHHHHHHHHHTT--SEEEHHHHHHHHHHTTSSSHHHHHHHHHHHH--SPTTS---EEHHHHHHHHHHHHHHH--S-HHHHHHHHHHHIIIIITTTTTEE-HHHHSSTTSPPS--

Sequence (177 aa):
YFRALANGETPPVKERLEMPVATQKTDTGLTMGLLKILHKQLSPKGTLPLVEIRKKFDDVNIPREQYDDIVQIGSFNVDAQWDHFLAIAVSKVAKNMTDTLIKICELLTSDPPGANARIPFEQWKKYYRYLAEVDGDIREPHIKEVIDYLANEWVIRQNGMIHPRNFIHPECPKLEC

pLDDT: mean 88.01, std 17.64, range [39.84, 98.5]